Protein AF-A0A225UL16-F1 (afdb_monomer)

Secondary structure (DSSP, 8-state):
--------S------TTS-HHHHHHHHHHHHHHHHHTT--HHHHHHHHHHHS-HHHHHHHHHHHHHHHHHH----TTS-HHHHHHHHHHHHHHTT--TTT-HHHHHHHHHHHHHT-S-HHHHHHHHTS--SSHHHHHHHHHHHHHHHHH-S--SHHHHHHHS--

pLDDT: mean 84.06, std 17.06, range [34.62, 98.06]

Radius of gyration: 24.89 Å; Cα contacts (8 Å, |Δi|>4): 88; chains: 1; bounding box: 52×37×78 Å

Foldseek 3Di:
DPPPPPPPDDQDQQDPPDDPVVNVVSVVVLVVVCVVVVHDPVRSVVVVLVSDDPVVNLVVQLVVLLVCLQPDAADPPHALLNSLVVNVVSCVSNVQVLVPDQVSVVVSQLSSLVRYPDPVVSVVVVVDDDSDVVVVSVVSVVVVVCVVVDPDPDDPVVVVPPDD

Sequence (164 aa):
MLTLRTFTNTLDDFDEKQSLTARRRWWEKFVNMTIQAGWTGQMKIYEFKTEMSPAARNWMGQVSDYEKYYTMKQYKDETALAFLYRLNRAAERADVKFRKSERRREQHIKRFIKNLTDMSLRSTLQSQRFYKVSDLEYVLKQQEEVECDSGTRIELIWLKTTKV

Nearest PDB structures (foldseek):
  7lgc-assembly2_B  TM=7.372E-01  e=7.300E-02  Homo sapiens
  8uyo-assembly1_1  TM=5.023E-01  e=6.905E-02  Homo sapiens

Solvent-accessible surface area (backbone atoms only — not comparable to full-atom values): 9895 Å² total; per-residue (Å²): 135,84,82,77,78,79,85,78,85,87,84,70,81,66,59,87,85,50,55,73,69,57,50,49,53,50,49,54,51,52,52,51,50,39,60,77,70,65,55,50,74,66,53,51,54,51,51,55,46,69,51,38,49,74,68,55,41,52,51,56,51,35,54,52,30,38,51,51,45,76,71,56,62,51,54,98,87,52,52,73,57,59,39,50,54,54,49,52,52,29,28,56,62,35,69,51,57,34,91,81,32,70,72,47,29,50,52,49,51,52,50,53,48,72,30,49,80,56,65,65,59,31,54,59,55,68,77,50,86,67,93,46,72,65,60,51,51,51,54,43,51,56,50,53,53,47,62,73,75,38,102,69,92,71,67,74,69,60,65,68,74,75,70,129

Structure (mmCIF, N/CA/C/O backbone):
data_AF-A0A225UL16-F1
#
_entry.id   AF-A0A225UL16-F1
#
loop_
_atom_site.group_PDB
_atom_site.id
_atom_site.type_symbol
_atom_site.label_atom_id
_atom_site.label_alt_id
_atom_site.label_comp_id
_atom_site.label_asym_id
_atom_site.label_entity_id
_atom_site.label_seq_id
_atom_site.pdbx_PDB_ins_code
_atom_site.Cartn_x
_atom_site.Cartn_y
_atom_site.Cartn_z
_atom_site.occupancy
_atom_site.B_iso_or_equiv
_atom_site.auth_seq_id
_atom_site.auth_comp_id
_atom_site.auth_asym_id
_atom_site.auth_atom_id
_atom_site.pdbx_PDB_model_num
ATOM 1 N N . MET A 1 1 ? 11.714 23.918 -42.609 1.00 34.62 1 MET A N 1
ATOM 2 C CA . MET A 1 1 ? 11.785 22.482 -42.949 1.00 34.62 1 MET A CA 1
ATOM 3 C C . MET A 1 1 ? 12.381 21.765 -41.741 1.00 34.62 1 MET A C 1
ATOM 5 O O . MET A 1 1 ? 13.576 21.876 -41.514 1.00 34.62 1 MET A O 1
ATOM 9 N N . LEU A 1 2 ? 11.542 21.166 -40.889 1.00 36.91 2 LEU A N 1
ATOM 10 C CA . LEU A 1 2 ? 11.991 20.353 -39.752 1.00 36.91 2 LEU A CA 1
ATOM 11 C C . LEU A 1 2 ? 12.439 19.003 -40.311 1.00 36.91 2 LEU A C 1
ATOM 13 O O . LEU A 1 2 ? 11.616 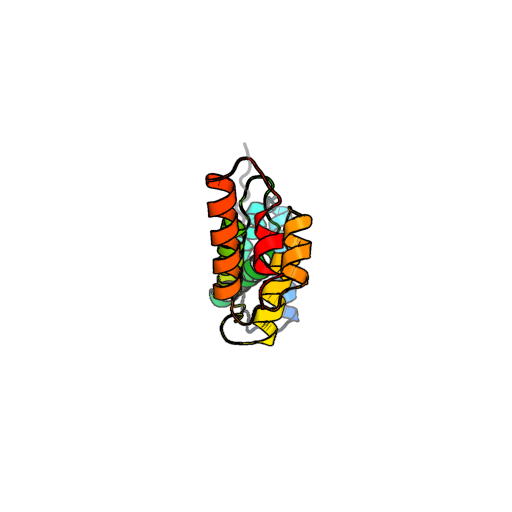18.230 -40.796 1.00 36.91 2 LEU A O 1
ATOM 17 N N . THR A 1 3 ? 13.742 18.742 -40.303 1.00 37.44 3 THR A N 1
ATOM 18 C CA . THR A 1 3 ? 14.299 17.432 -40.635 1.00 37.44 3 THR A CA 1
ATOM 19 C C . THR A 1 3 ? 13.879 16.443 -39.550 1.00 37.44 3 THR A C 1
ATOM 21 O O . THR A 1 3 ? 14.505 16.344 -38.497 1.00 37.44 3 THR A O 1
ATOM 24 N N . LEU A 1 4 ? 12.795 15.709 -39.805 1.00 36.47 4 LEU A N 1
ATOM 25 C CA . LEU A 1 4 ? 12.481 14.474 -39.095 1.00 36.47 4 LEU A CA 1
ATOM 26 C C . LEU A 1 4 ? 13.635 13.499 -39.358 1.00 36.47 4 LEU A C 1
ATOM 28 O O . LEU A 1 4 ? 13.687 12.856 -40.404 1.00 36.47 4 LEU A O 1
ATOM 32 N N . ARG A 1 5 ? 14.602 13.426 -38.435 1.00 47.31 5 ARG A N 1
ATOM 33 C CA . ARG A 1 5 ? 15.563 12.321 -38.411 1.00 47.31 5 ARG A CA 1
ATOM 34 C C . ARG A 1 5 ? 14.763 11.047 -38.172 1.00 47.31 5 ARG A C 1
ATOM 36 O O . ARG A 1 5 ? 14.291 10.799 -37.068 1.00 47.31 5 ARG A O 1
ATOM 43 N N . THR A 1 6 ? 14.600 10.260 -39.225 1.00 40.72 6 THR A N 1
ATOM 44 C CA . THR A 1 6 ? 14.138 8.878 -39.157 1.00 40.72 6 THR A CA 1
ATOM 45 C C . THR A 1 6 ? 15.156 8.079 -38.343 1.00 40.72 6 THR A C 1
ATOM 47 O O . THR A 1 6 ? 16.191 7.670 -38.865 1.00 40.72 6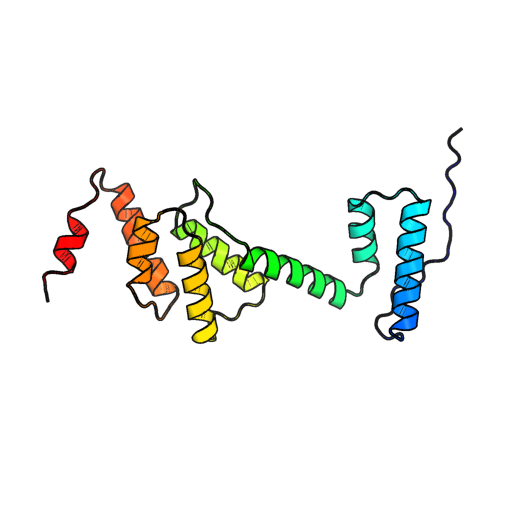 THR A O 1
ATOM 50 N N . PHE A 1 7 ? 14.900 7.889 -37.046 1.00 42.97 7 PHE A N 1
ATOM 51 C CA . PHE A 1 7 ? 15.640 6.944 -36.206 1.00 42.97 7 PHE A CA 1
ATOM 52 C C . PHE A 1 7 ? 15.151 5.528 -36.517 1.00 42.97 7 PHE A C 1
ATOM 54 O O . PHE A 1 7 ? 14.428 4.910 -35.743 1.00 42.97 7 PHE A O 1
ATOM 61 N N . THR A 1 8 ? 15.495 5.028 -37.697 1.00 47.59 8 THR A N 1
ATOM 62 C CA . THR A 1 8 ? 15.283 3.625 -38.041 1.00 47.59 8 THR A CA 1
ATOM 63 C C . THR A 1 8 ? 16.522 2.830 -37.635 1.00 47.59 8 THR A C 1
ATOM 65 O O . THR A 1 8 ? 17.568 2.966 -38.269 1.00 47.59 8 THR A O 1
ATOM 68 N N . ASN A 1 9 ? 16.336 1.978 -36.618 1.00 57.75 9 ASN A N 1
ATOM 69 C CA . ASN A 1 9 ? 17.117 0.786 -36.241 1.00 57.75 9 ASN A CA 1
ATOM 70 C C . ASN A 1 9 ? 18.251 0.974 -35.215 1.00 57.75 9 ASN A C 1
ATOM 72 O O . ASN A 1 9 ? 19.192 1.722 -35.466 1.00 57.75 9 ASN A O 1
ATOM 76 N N . THR A 1 10 ? 18.175 0.241 -34.083 1.00 62.72 10 THR A N 1
ATOM 77 C CA . THR A 1 10 ? 19.286 -0.516 -33.421 1.00 62.72 10 THR A CA 1
ATOM 78 C C . THR A 1 10 ? 19.042 -0.891 -31.950 1.00 62.72 10 THR A C 1
ATOM 80 O O . THR A 1 10 ? 19.944 -1.443 -31.309 1.00 62.72 10 THR A O 1
ATOM 83 N N . LEU A 1 11 ? 17.871 -0.605 -31.377 1.00 76.44 11 LEU A N 1
ATOM 84 C CA . LEU A 1 11 ? 17.525 -1.200 -30.092 1.00 76.44 11 LEU A CA 1
ATOM 85 C C . LEU A 1 11 ? 16.817 -2.527 -30.353 1.00 76.44 11 LEU A C 1
ATOM 87 O O . LEU A 1 11 ? 15.672 -2.537 -30.788 1.00 76.44 11 LEU A O 1
ATOM 91 N N . ASP A 1 12 ? 17.542 -3.623 -30.158 1.00 81.38 12 ASP A N 1
ATOM 92 C CA . ASP A 1 12 ? 16.954 -4.963 -30.135 1.00 81.38 12 ASP A CA 1
ATOM 93 C C . ASP A 1 12 ? 16.038 -5.100 -28.910 1.00 81.38 12 ASP A C 1
ATOM 95 O O . ASP A 1 12 ? 16.258 -4.403 -27.917 1.00 81.38 12 ASP A O 1
ATOM 99 N N . ASP A 1 13 ? 15.072 -6.018 -28.936 1.00 83.00 13 ASP A N 1
ATOM 100 C CA . ASP A 1 13 ? 14.221 -6.299 -27.774 1.00 83.00 13 ASP A CA 1
ATOM 101 C C . ASP A 1 13 ? 15.070 -6.620 -26.530 1.00 83.00 13 ASP A C 1
ATOM 103 O O . ASP A 1 13 ? 16.120 -7.277 -26.597 1.00 83.00 13 ASP A O 1
ATOM 107 N N . PHE A 1 14 ? 14.608 -6.186 -25.356 1.00 84.62 14 PHE A N 1
ATOM 108 C CA . PHE A 1 14 ? 15.278 -6.536 -24.109 1.00 84.62 14 PHE A CA 1
ATOM 109 C C . PHE A 1 14 ? 15.137 -8.035 -23.804 1.00 84.62 14 PHE A C 1
ATOM 111 O O . PHE A 1 14 ? 14.058 -8.522 -23.462 1.00 84.62 14 PHE A O 1
ATOM 118 N N . ASP A 1 15 ? 16.254 -8.762 -23.827 1.00 85.81 15 ASP A N 1
ATOM 119 C CA . ASP A 1 15 ? 16.302 -10.167 -23.419 1.00 85.81 15 ASP A CA 1
ATOM 120 C C . ASP A 1 15 ? 16.842 -10.324 -21.987 1.00 85.81 15 ASP A C 1
ATOM 122 O O . ASP A 1 15 ? 18.035 -10.171 -21.692 1.00 85.81 15 ASP A O 1
ATOM 126 N N . GLU A 1 16 ? 15.937 -10.680 -21.075 1.00 84.50 16 GLU A N 1
ATOM 127 C CA . GLU A 1 16 ? 16.222 -10.901 -19.656 1.00 84.50 16 GLU A CA 1
ATOM 128 C C . GLU A 1 16 ? 17.174 -12.081 -19.390 1.00 84.50 16 GLU A C 1
ATOM 130 O O . GLU A 1 16 ? 17.812 -12.120 -18.331 1.00 84.50 16 GLU A O 1
ATOM 135 N N . LYS A 1 17 ? 17.308 -13.015 -20.342 1.00 87.69 17 LYS A N 1
ATOM 136 C CA . LYS A 1 17 ? 18.153 -14.214 -20.225 1.00 87.69 17 LYS A CA 1
ATOM 137 C C . LYS A 1 17 ? 19.613 -13.948 -20.578 1.00 87.69 17 LYS A C 1
ATOM 139 O O . LYS A 1 17 ? 20.470 -14.788 -20.301 1.00 87.69 17 LYS A O 1
ATOM 144 N N . GLN A 1 18 ? 19.922 -12.786 -21.154 1.00 89.19 18 GLN A N 1
ATOM 145 C CA . GLN A 1 18 ? 21.298 -12.420 -21.464 1.00 89.19 18 GLN A CA 1
ATOM 146 C C . GLN A 1 18 ? 22.124 -12.118 -20.205 1.00 89.19 18 GLN A C 1
ATOM 148 O O . GLN A 1 18 ? 21.620 -11.802 -19.117 1.00 89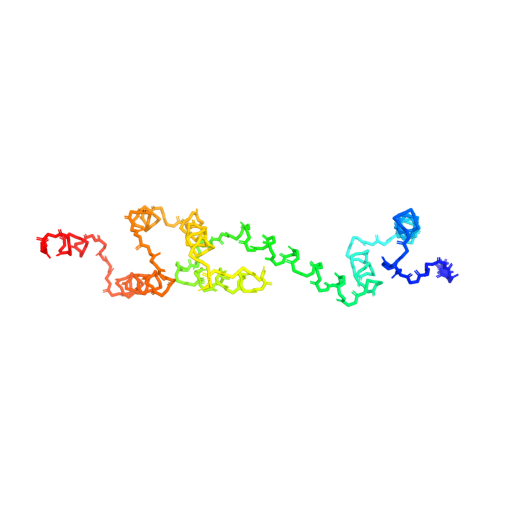.19 18 GLN A O 1
ATOM 153 N N . SER A 1 19 ? 23.449 -12.173 -20.369 1.00 94.94 19 SER A N 1
ATOM 154 C CA . SER A 1 19 ? 24.399 -11.830 -19.309 1.00 94.94 19 SER A CA 1
ATOM 155 C C . SER A 1 19 ? 24.167 -10.410 -18.773 1.00 94.94 19 SER A C 1
ATOM 157 O O . SER A 1 19 ? 23.684 -9.522 -19.481 1.00 94.94 19 SER A O 1
ATOM 159 N N . LEU A 1 20 ? 24.546 -10.165 -17.514 1.00 92.19 20 LEU A N 1
ATOM 160 C CA . LEU A 1 20 ? 24.436 -8.833 -16.900 1.00 92.19 20 LEU A CA 1
ATOM 161 C C . LEU A 1 20 ? 25.148 -7.750 -17.724 1.00 92.19 20 LEU A C 1
ATOM 163 O O . LEU A 1 20 ? 24.646 -6.635 -17.838 1.00 92.19 20 LEU A O 1
ATOM 167 N N . THR A 1 21 ? 26.290 -8.083 -18.329 1.00 95.44 21 THR A N 1
ATOM 168 C CA . THR A 1 21 ? 27.047 -7.174 -19.197 1.00 95.44 21 THR A CA 1
ATOM 169 C C . THR A 1 21 ? 26.261 -6.800 -20.450 1.00 95.44 21 THR A C 1
ATOM 171 O O . THR A 1 21 ? 26.227 -5.630 -20.822 1.00 95.44 21 THR A O 1
ATOM 174 N N . ALA A 1 22 ? 25.606 -7.769 -21.093 1.00 92.06 22 ALA A N 1
ATOM 175 C CA . ALA A 1 22 ? 24.802 -7.517 -22.283 1.00 92.06 22 ALA A CA 1
ATOM 176 C C . ALA A 1 22 ? 23.554 -6.681 -21.954 1.00 92.06 22 ALA A C 1
ATOM 178 O O . ALA A 1 22 ? 23.303 -5.673 -22.612 1.00 92.06 22 ALA A O 1
ATOM 179 N N . ARG A 1 23 ? 22.863 -7.000 -20.851 1.00 91.50 23 ARG A N 1
ATOM 180 C CA . ARG A 1 23 ? 21.732 -6.200 -20.348 1.00 91.50 23 ARG A CA 1
ATOM 181 C C . ARG A 1 23 ? 22.136 -4.770 -19.970 1.00 91.50 23 ARG A C 1
ATOM 183 O O . ARG A 1 23 ? 21.389 -3.833 -20.235 1.00 91.50 23 ARG A O 1
ATOM 190 N N . ARG A 1 24 ? 23.336 -4.570 -19.409 1.00 93.06 24 ARG A N 1
ATOM 191 C CA . ARG A 1 24 ? 23.884 -3.228 -19.136 1.00 93.06 24 ARG A CA 1
ATOM 192 C C . ARG A 1 24 ? 24.161 -2.452 -20.424 1.00 93.06 24 ARG A C 1
ATOM 194 O O . ARG A 1 24 ? 23.764 -1.298 -20.523 1.00 93.06 24 ARG A O 1
ATOM 201 N N . ARG A 1 25 ? 24.788 -3.087 -21.419 1.00 93.56 25 ARG A N 1
ATOM 202 C CA . ARG A 1 25 ? 25.035 -2.463 -22.731 1.00 93.56 25 ARG A CA 1
ATOM 203 C C . ARG A 1 25 ? 23.734 -2.073 -23.427 1.00 93.56 25 ARG A C 1
ATOM 205 O O . ARG A 1 25 ? 23.665 -1.009 -24.031 1.00 93.56 25 ARG A O 1
ATOM 212 N N . TRP A 1 26 ? 22.703 -2.910 -23.328 1.00 92.94 26 TRP A N 1
ATOM 213 C CA . TRP A 1 26 ? 21.369 -2.578 -23.826 1.00 92.94 26 TRP A CA 1
ATOM 214 C C . TRP A 1 26 ? 20.817 -1.315 -23.152 1.00 92.94 26 TRP A C 1
ATOM 216 O O . TRP A 1 26 ? 20.396 -0.388 -23.839 1.00 92.94 26 TRP A O 1
ATOM 226 N N . TRP A 1 27 ? 20.908 -1.225 -21.819 1.00 91.62 27 TRP A N 1
ATOM 227 C CA . TRP A 1 27 ? 20.475 -0.042 -21.068 1.00 91.62 27 TRP A CA 1
ATOM 228 C C . TRP A 1 27 ? 21.224 1.230 -21.485 1.00 91.62 27 TRP A C 1
ATOM 230 O O . TRP A 1 27 ? 20.612 2.277 -21.683 1.00 91.62 27 TRP A O 1
ATOM 240 N N . GLU A 1 28 ? 22.541 1.143 -21.673 1.00 93.12 28 GLU A N 1
ATOM 241 C CA . GLU A 1 28 ? 23.360 2.261 -22.157 1.00 93.12 28 GLU A CA 1
ATOM 242 C C . GLU A 1 28 ? 22.915 2.729 -23.552 1.00 93.12 28 GLU A C 1
ATOM 244 O O . GLU A 1 28 ? 22.761 3.934 -23.774 1.00 93.12 28 GLU A O 1
ATOM 249 N N . LYS A 1 29 ? 22.634 1.793 -24.473 1.00 92.19 29 LYS A N 1
ATOM 250 C CA . LYS A 1 29 ? 22.087 2.110 -25.803 1.00 92.19 29 LYS A CA 1
ATOM 251 C C . LYS A 1 29 ? 20.718 2.782 -25.708 1.00 92.19 29 LYS A C 1
ATOM 253 O O . LYS A 1 29 ? 20.525 3.823 -26.336 1.00 92.19 29 LYS A O 1
ATOM 258 N N . PHE A 1 30 ? 19.806 2.230 -24.904 1.00 90.88 30 PHE A N 1
ATOM 259 C CA . PHE A 1 30 ? 18.475 2.796 -24.674 1.00 90.88 30 PHE A CA 1
ATOM 260 C C . PHE A 1 30 ? 18.578 4.242 -24.175 1.00 90.88 30 PHE A C 1
ATOM 262 O O . PHE A 1 30 ? 18.030 5.156 -24.789 1.00 90.88 30 PHE A O 1
ATOM 269 N N . VAL A 1 31 ? 19.352 4.485 -23.111 1.00 90.50 31 VAL A N 1
ATOM 270 C CA . VAL A 1 31 ? 19.521 5.828 -22.536 1.00 90.50 31 VAL A CA 1
ATOM 271 C C . VAL A 1 31 ? 20.118 6.798 -23.555 1.00 90.50 31 VAL A C 1
ATOM 273 O O . VAL A 1 31 ? 19.580 7.896 -23.716 1.00 90.50 31 VAL A O 1
ATOM 276 N N . ASN A 1 32 ? 21.172 6.401 -24.273 1.00 92.06 32 ASN A N 1
ATOM 277 C CA . ASN A 1 32 ? 21.805 7.237 -25.291 1.00 92.06 32 ASN A CA 1
ATOM 278 C C . ASN A 1 32 ? 20.826 7.610 -26.417 1.00 92.06 32 ASN A C 1
ATOM 280 O O . ASN A 1 32 ? 20.721 8.783 -26.776 1.00 92.06 32 ASN A O 1
ATOM 284 N N . MET A 1 33 ? 20.041 6.647 -26.906 1.00 88.38 33 MET A N 1
ATOM 285 C CA . MET A 1 33 ? 18.985 6.890 -27.892 1.00 88.38 33 MET A CA 1
ATOM 286 C C . MET A 1 33 ? 17.966 7.915 -27.378 1.00 88.38 33 MET A C 1
ATOM 288 O O . MET A 1 33 ? 17.632 8.863 -28.087 1.00 88.38 33 MET A O 1
ATOM 292 N N . THR A 1 34 ? 17.531 7.794 -26.119 1.00 88.25 34 THR A N 1
ATOM 293 C CA . THR A 1 34 ? 16.550 8.728 -25.541 1.00 88.25 34 THR A CA 1
ATOM 294 C C . THR A 1 34 ? 17.089 10.156 -25.403 1.00 88.25 34 THR A C 1
ATOM 296 O O . THR A 1 34 ? 16.320 11.113 -25.472 1.00 88.25 34 THR A O 1
ATOM 299 N N . ILE A 1 35 ? 18.400 10.314 -25.182 1.00 88.69 35 ILE A N 1
ATOM 300 C CA . ILE A 1 35 ? 19.064 11.622 -25.117 1.00 88.69 35 ILE A CA 1
ATOM 301 C C . ILE A 1 35 ? 19.134 12.226 -26.520 1.00 88.69 35 ILE A C 1
ATOM 303 O O . ILE A 1 35 ? 18.744 13.375 -26.708 1.00 88.69 35 ILE A O 1
ATOM 307 N N . GLN A 1 36 ? 19.571 11.444 -27.509 1.00 86.56 36 GLN A N 1
ATOM 308 C CA . GLN A 1 36 ? 19.703 11.896 -28.897 1.00 86.56 36 GLN A CA 1
ATOM 309 C C . GLN A 1 36 ? 18.363 12.275 -29.532 1.00 86.56 36 GLN A C 1
ATOM 311 O O . GLN A 1 36 ? 18.292 13.241 -30.289 1.00 86.56 36 GLN A O 1
ATOM 316 N N . ALA A 1 37 ? 17.305 11.531 -29.219 1.00 84.81 37 ALA A N 1
ATOM 317 C CA . ALA A 1 37 ? 15.961 11.786 -29.719 1.00 84.81 37 ALA A CA 1
ATOM 318 C C . ALA A 1 37 ? 15.186 12.831 -28.889 1.00 84.81 37 ALA A C 1
ATOM 320 O O . ALA A 1 37 ? 14.033 13.120 -29.199 1.00 84.81 37 ALA A O 1
ATOM 321 N N . GLY A 1 38 ? 15.792 13.397 -27.836 1.00 91.12 38 GLY A N 1
ATOM 322 C CA . GLY A 1 38 ? 15.172 14.442 -27.017 1.00 91.12 38 GLY A CA 1
ATOM 323 C C . GLY A 1 38 ? 13.927 13.981 -26.251 1.00 91.12 38 GLY A C 1
ATOM 324 O O . GLY A 1 38 ? 13.007 14.767 -26.040 1.00 91.12 38 GLY A O 1
ATOM 325 N N . TRP A 1 39 ? 13.862 12.708 -25.852 1.00 90.56 39 TRP A N 1
ATOM 326 C CA . TRP A 1 39 ? 12.675 12.153 -25.200 1.00 90.56 39 TRP A CA 1
ATOM 327 C C . TRP A 1 39 ? 12.441 12.757 -23.815 1.00 90.56 39 TRP A C 1
ATOM 329 O O . TRP A 1 39 ? 13.362 12.897 -23.003 1.00 90.56 39 TRP A O 1
ATOM 339 N N . THR A 1 40 ? 11.173 13.029 -23.503 1.00 92.56 40 THR A N 1
ATOM 340 C CA . THR A 1 40 ? 10.756 13.447 -22.159 1.00 92.56 40 THR A CA 1
ATOM 341 C C . THR A 1 40 ? 10.869 12.286 -21.171 1.00 92.56 40 THR A C 1
ATOM 343 O O . THR A 1 40 ? 10.816 11.118 -21.554 1.00 92.56 40 THR A O 1
ATOM 346 N N . GLY A 1 41 ? 10.966 12.580 -19.870 1.00 87.88 41 GLY A N 1
ATOM 347 C CA . GLY A 1 41 ? 10.987 11.531 -18.842 1.00 87.88 41 GLY A CA 1
ATOM 348 C C . GLY A 1 41 ? 9.776 10.589 -18.915 1.00 87.88 41 GLY A C 1
ATOM 349 O O . GLY A 1 41 ? 9.922 9.387 -18.717 1.00 87.88 41 GLY A O 1
ATOM 350 N N . GLN A 1 42 ? 8.600 11.112 -19.277 1.00 84.62 42 GLN A N 1
ATOM 351 C CA . GLN A 1 42 ? 7.386 10.310 -19.457 1.00 84.62 42 GLN A CA 1
ATOM 352 C C . GLN A 1 42 ? 7.501 9.342 -20.640 1.00 84.62 42 GLN A C 1
ATOM 354 O O . GLN A 1 42 ? 7.175 8.167 -20.484 1.00 84.62 42 GLN A O 1
ATOM 359 N N . MET A 1 43 ? 8.020 9.804 -21.782 1.00 87.94 43 MET A N 1
ATOM 360 C CA . MET A 1 43 ? 8.274 8.955 -22.952 1.00 87.94 43 MET A CA 1
ATOM 361 C C . MET A 1 43 ? 9.288 7.856 -22.628 1.00 87.94 43 MET A C 1
ATOM 363 O O . MET A 1 43 ? 9.027 6.691 -22.895 1.00 87.94 43 MET A O 1
ATOM 367 N N . LYS A 1 44 ? 10.391 8.194 -21.943 1.00 89.31 44 LYS A N 1
ATOM 368 C CA . LYS A 1 44 ? 11.392 7.205 -21.503 1.00 89.31 44 LYS A CA 1
ATOM 369 C C . LYS A 1 44 ? 10.777 6.105 -20.642 1.00 89.31 44 LYS A C 1
ATOM 371 O O . LYS A 1 44 ? 11.094 4.939 -20.833 1.00 89.31 44 LYS A O 1
ATOM 376 N N . ILE A 1 45 ? 9.906 6.464 -19.696 1.00 85.88 45 ILE A N 1
ATOM 377 C CA . ILE A 1 45 ? 9.238 5.496 -18.814 1.00 85.88 45 ILE A CA 1
ATOM 378 C C . ILE A 1 45 ? 8.244 4.630 -19.592 1.00 85.88 45 ILE A C 1
ATOM 380 O O . ILE A 1 45 ? 8.152 3.435 -19.321 1.00 85.88 45 ILE A O 1
ATOM 384 N N . TYR A 1 46 ? 7.473 5.226 -20.504 1.00 86.62 46 TYR A N 1
ATOM 385 C CA . TYR A 1 46 ? 6.508 4.496 -21.322 1.00 86.62 46 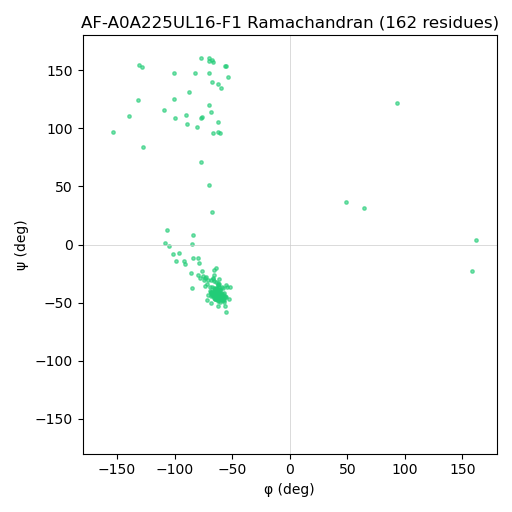TYR A CA 1
ATOM 386 C C . TYR A 1 46 ? 7.215 3.466 -22.207 1.00 86.62 46 TYR A C 1
ATOM 388 O O . TYR A 1 46 ? 6.912 2.281 -22.096 1.00 86.62 46 TYR A O 1
ATOM 396 N N . GLU A 1 47 ? 8.213 3.903 -22.974 1.00 87.94 47 GLU A N 1
ATOM 397 C CA . GLU A 1 47 ? 8.950 3.036 -23.896 1.00 87.94 47 GLU A CA 1
ATOM 398 C C . GLU A 1 47 ? 9.775 1.986 -23.150 1.00 87.94 47 GLU A C 1
ATOM 400 O O . GLU A 1 47 ? 9.748 0.807 -23.472 1.00 87.94 47 GLU A O 1
ATOM 405 N N . PHE A 1 48 ? 10.434 2.355 -22.048 1.00 87.38 48 PHE A N 1
ATOM 406 C CA . PHE A 1 48 ? 11.125 1.352 -21.239 1.00 87.38 48 PHE A CA 1
ATOM 407 C C . PHE A 1 48 ? 10.167 0.261 -20.751 1.00 87.38 48 PHE A C 1
ATOM 409 O O . PHE A 1 48 ? 10.539 -0.903 -20.695 1.00 87.38 48 PHE A O 1
ATOM 416 N N . LYS A 1 49 ? 8.921 0.600 -20.398 1.00 84.31 49 LYS A N 1
ATOM 417 C CA . LYS A 1 49 ? 7.939 -0.407 -19.981 1.00 84.31 49 LYS A CA 1
ATOM 418 C C . LYS A 1 49 ? 7.501 -1.297 -21.141 1.00 84.31 49 LYS A C 1
ATOM 420 O O . LYS A 1 49 ? 7.312 -2.488 -20.902 1.00 84.31 49 LYS A O 1
ATOM 425 N N . THR A 1 50 ? 7.300 -0.764 -22.345 1.00 84.75 50 THR A N 1
ATOM 426 C CA . THR A 1 50 ? 6.856 -1.553 -23.509 1.00 84.75 50 THR A CA 1
ATOM 427 C C . THR A 1 50 ? 7.913 -2.569 -23.939 1.00 84.75 50 THR A C 1
ATOM 429 O O . THR A 1 50 ? 7.548 -3.715 -24.193 1.00 84.75 50 THR A O 1
ATOM 432 N N . GLU A 1 51 ? 9.194 -2.204 -23.861 1.00 85.81 51 GLU A N 1
ATOM 433 C CA . GLU A 1 51 ? 10.347 -3.078 -24.142 1.00 85.81 51 GLU A CA 1
ATOM 434 C C . GLU A 1 51 ? 10.509 -4.250 -23.156 1.00 85.81 51 GLU A C 1
ATOM 436 O O . GLU A 1 51 ? 11.159 -5.253 -23.440 1.00 85.81 51 GLU A O 1
ATOM 441 N N . MET A 1 52 ? 9.943 -4.143 -21.953 1.00 84.69 52 MET A N 1
ATOM 442 C CA . MET A 1 52 ? 10.141 -5.137 -20.895 1.00 84.69 52 MET A CA 1
ATOM 443 C C . MET A 1 52 ? 9.209 -6.334 -21.066 1.00 84.69 52 MET A C 1
ATOM 445 O O . MET A 1 52 ? 8.054 -6.180 -21.457 1.00 84.69 52 MET A O 1
ATOM 449 N N . SER A 1 53 ? 9.655 -7.530 -20.670 1.00 85.06 53 SER A N 1
ATOM 450 C CA . SER A 1 53 ? 8.801 -8.724 -20.663 1.00 85.06 53 SER A CA 1
ATOM 451 C C . SER A 1 53 ? 7.514 -8.492 -19.844 1.00 85.06 53 SER A C 1
ATOM 453 O O . SER A 1 53 ? 7.507 -7.689 -18.900 1.00 85.06 53 SER A O 1
ATOM 455 N N . PRO A 1 54 ? 6.398 -9.195 -20.131 1.00 85.12 54 PRO A N 1
ATOM 456 C CA . PRO A 1 54 ? 5.190 -9.096 -19.310 1.00 85.12 54 PRO A CA 1
ATOM 457 C C . PRO A 1 54 ? 5.460 -9.331 -17.816 1.00 85.12 54 PRO A C 1
ATOM 459 O O . PRO A 1 54 ? 4.881 -8.653 -16.967 1.00 85.12 54 PRO A O 1
ATOM 462 N N . ALA A 1 55 ? 6.377 -10.247 -17.490 1.00 81.56 55 ALA A N 1
ATOM 463 C CA . ALA A 1 55 ? 6.802 -10.514 -16.120 1.00 81.56 55 ALA A CA 1
ATOM 464 C C . ALA A 1 55 ? 7.519 -9.304 -15.498 1.00 81.56 55 ALA A C 1
ATOM 466 O O . ALA A 1 55 ? 7.157 -8.883 -14.399 1.00 81.56 55 ALA A O 1
ATOM 467 N N . ALA A 1 56 ? 8.468 -8.697 -16.215 1.00 82.44 56 ALA A N 1
ATOM 468 C CA . ALA A 1 56 ? 9.171 -7.501 -15.763 1.00 82.44 56 ALA A CA 1
ATOM 469 C C . ALA A 1 56 ? 8.226 -6.296 -15.600 1.00 82.44 56 ALA A C 1
ATOM 471 O O . ALA A 1 56 ? 8.298 -5.599 -14.587 1.00 82.44 56 ALA A O 1
ATOM 472 N N . ARG A 1 57 ? 7.277 -6.084 -16.527 1.00 86.31 57 ARG A N 1
ATOM 473 C CA . ARG A 1 57 ? 6.213 -5.066 -16.397 1.00 86.31 57 ARG A CA 1
ATOM 474 C C . ARG A 1 57 ? 5.370 -5.264 -15.144 1.00 86.31 57 ARG A C 1
ATOM 476 O O . ARG A 1 57 ? 5.154 -4.309 -14.397 1.00 86.31 57 ARG A O 1
ATOM 483 N N . ASN A 1 58 ? 4.925 -6.494 -14.898 1.00 84.88 58 ASN A N 1
ATOM 484 C CA . ASN A 1 58 ? 4.153 -6.829 -13.704 1.00 84.88 58 ASN A CA 1
ATOM 485 C C . ASN A 1 58 ? 4.966 -6.597 -12.426 1.00 84.88 58 ASN A C 1
ATOM 487 O O . ASN A 1 58 ? 4.463 -5.985 -11.486 1.00 84.88 58 ASN A O 1
ATOM 491 N N . TRP A 1 59 ? 6.234 -7.013 -12.405 1.00 82.06 59 TRP A N 1
ATOM 492 C CA . TRP A 1 59 ? 7.135 -6.769 -11.280 1.00 82.06 59 TRP A CA 1
ATOM 493 C C . TRP A 1 59 ? 7.340 -5.269 -11.015 1.00 82.06 59 TRP A C 1
ATOM 495 O O . TRP A 1 59 ? 7.204 -4.824 -9.877 1.00 82.06 59 TRP A O 1
ATOM 505 N N . MET A 1 60 ? 7.570 -4.455 -12.050 1.00 83.56 60 MET A N 1
ATOM 506 C CA . MET A 1 60 ? 7.673 -2.996 -11.909 1.00 83.56 60 MET A CA 1
ATOM 507 C C . MET A 1 60 ? 6.388 -2.370 -11.348 1.00 83.56 60 MET A C 1
ATOM 509 O O . MET A 1 60 ? 6.449 -1.458 -10.520 1.00 83.56 60 MET A O 1
ATOM 513 N N . GLY A 1 61 ? 5.219 -2.865 -11.768 1.00 85.12 61 GLY A N 1
ATOM 514 C CA . GLY A 1 61 ? 3.932 -2.470 -11.193 1.00 85.12 61 GLY A CA 1
ATOM 515 C C . GLY A 1 61 ? 3.853 -2.774 -9.694 1.00 85.12 61 GLY A C 1
ATOM 516 O O . GLY A 1 61 ? 3.506 -1.894 -8.906 1.00 85.12 61 GLY A O 1
ATOM 517 N N . GLN A 1 62 ? 4.270 -3.978 -9.290 1.00 84.50 62 GLN A N 1
ATOM 518 C CA . GLN A 1 62 ? 4.307 -4.385 -7.882 1.00 84.50 62 GLN A CA 1
ATOM 519 C C . GLN A 1 62 ? 5.246 -3.516 -7.040 1.00 84.50 62 GLN A C 1
ATOM 521 O O . GLN A 1 62 ? 4.902 -3.188 -5.908 1.00 84.50 62 GLN A O 1
ATOM 526 N N . VAL A 1 63 ? 6.400 -3.098 -7.575 1.00 84.94 63 VAL A N 1
ATOM 527 C CA . VAL A 1 63 ? 7.314 -2.176 -6.872 1.00 84.94 63 VAL A CA 1
ATOM 528 C C . VAL A 1 63 ? 6.617 -0.847 -6.572 1.00 84.94 63 VAL A C 1
ATOM 530 O O . VAL A 1 63 ? 6.675 -0.368 -5.440 1.00 84.94 63 VAL A O 1
ATOM 533 N N . SER A 1 64 ? 5.897 -0.287 -7.550 1.00 88.25 64 SER A N 1
ATOM 534 C CA . SER A 1 64 ? 5.120 0.942 -7.348 1.00 88.25 64 SER A CA 1
ATOM 535 C C . SER A 1 64 ? 4.022 0.761 -6.299 1.00 88.25 64 SER A C 1
ATOM 537 O O . SER A 1 64 ? 3.798 1.642 -5.470 1.00 88.25 64 SER A O 1
ATOM 539 N N . ASP A 1 65 ? 3.336 -0.379 -6.300 1.00 92.06 65 ASP A N 1
ATOM 540 C CA . ASP A 1 65 ? 2.275 -0.643 -5.330 1.00 92.06 65 ASP A CA 1
ATOM 541 C C . ASP A 1 65 ? 2.822 -0.899 -3.919 1.00 92.06 65 ASP A C 1
ATOM 543 O O . ASP A 1 65 ? 2.232 -0.434 -2.939 1.00 92.06 65 ASP A O 1
ATOM 547 N N . TYR A 1 66 ? 3.992 -1.531 -3.804 1.00 91.75 66 TYR A N 1
ATOM 548 C CA . TYR A 1 66 ? 4.729 -1.640 -2.549 1.00 91.75 66 TYR A CA 1
ATOM 549 C C . TYR A 1 66 ? 5.103 -0.252 -2.020 1.00 91.75 66 TYR A C 1
ATOM 551 O O . TYR A 1 66 ? 4.792 0.076 -0.877 1.00 91.75 66 TYR A O 1
ATOM 559 N N . GLU A 1 67 ? 5.685 0.615 -2.848 1.00 92.69 67 GLU A N 1
ATOM 560 C CA . GLU A 1 67 ? 6.020 1.984 -2.445 1.00 92.69 67 GLU A CA 1
ATOM 561 C C . GLU A 1 67 ? 4.785 2.756 -1.960 1.00 92.69 67 GLU A C 1
ATOM 563 O O . GLU A 1 67 ? 4.800 3.318 -0.858 1.00 92.69 67 GLU A O 1
ATOM 568 N N . LYS A 1 68 ? 3.681 2.713 -2.719 1.00 94.44 68 LYS A N 1
ATOM 569 C CA . LYS A 1 68 ? 2.408 3.340 -2.327 1.00 94.44 68 LYS A CA 1
ATOM 570 C C . LYS A 1 68 ? 1.919 2.828 -0.981 1.00 94.44 68 LYS A C 1
ATOM 572 O O . LYS A 1 68 ? 1.509 3.628 -0.149 1.00 94.44 68 LYS A O 1
ATOM 577 N N . TYR A 1 69 ? 1.963 1.519 -0.743 1.00 97.12 69 TYR A N 1
ATOM 578 C CA . TYR A 1 69 ? 1.522 0.937 0.523 1.00 97.12 69 TYR A CA 1
ATOM 579 C C . TYR A 1 69 ? 2.396 1.384 1.710 1.00 97.12 69 TYR A C 1
ATOM 581 O O . TYR A 1 69 ? 1.871 1.739 2.768 1.00 97.12 69 TYR A O 1
ATOM 589 N N . TYR A 1 70 ? 3.724 1.404 1.563 1.00 95.12 70 TYR A N 1
ATOM 590 C CA . TYR A 1 70 ? 4.619 1.735 2.678 1.00 95.12 70 TYR A CA 1
ATOM 591 C C . TYR A 1 70 ? 4.650 3.230 3.016 1.00 95.12 70 TYR A C 1
ATOM 593 O O . TYR A 1 70 ? 4.896 3.565 4.180 1.00 95.12 70 TYR A O 1
ATOM 601 N N . THR A 1 71 ? 4.378 4.099 2.041 1.00 95.44 71 THR A N 1
ATOM 602 C CA . THR A 1 71 ? 4.404 5.567 2.182 1.00 95.44 71 THR A CA 1
ATOM 603 C C . THR A 1 71 ? 3.034 6.193 2.457 1.00 95.44 71 THR A C 1
ATOM 605 O O . THR A 1 71 ? 2.962 7.387 2.753 1.00 95.44 71 THR A O 1
ATOM 608 N N . MET A 1 72 ? 1.954 5.406 2.395 1.00 96.62 72 MET A N 1
ATOM 609 C CA . MET A 1 72 ? 0.583 5.897 2.526 1.00 96.62 72 MET A CA 1
ATOM 610 C C . MET A 1 72 ? 0.314 6.595 3.867 1.00 96.62 72 MET A C 1
ATOM 612 O O . MET A 1 72 ? 0.646 6.068 4.932 1.00 96.62 72 MET A O 1
ATOM 616 N N . LYS A 1 73 ? -0.359 7.751 3.803 1.00 97.00 73 LYS A N 1
ATOM 617 C CA . LYS A 1 73 ? -0.858 8.519 4.954 1.00 97.00 73 LYS A CA 1
ATOM 618 C C . LYS A 1 73 ? -2.338 8.849 4.789 1.00 97.00 73 LYS A C 1
ATOM 620 O O . LYS A 1 73 ? -2.794 8.939 3.645 1.00 97.00 73 LYS A O 1
ATOM 625 N N . GLN A 1 74 ? -3.056 9.022 5.898 1.00 97.88 74 GLN A N 1
ATOM 626 C CA . GLN A 1 74 ? -4.439 9.504 5.896 1.00 97.88 74 GLN A CA 1
ATOM 627 C C . GLN A 1 74 ? -4.501 10.928 5.315 1.00 97.88 74 GLN A C 1
ATOM 629 O O . GLN A 1 74 ? -3.625 11.751 5.603 1.00 97.88 74 GLN A O 1
ATOM 634 N N . TYR A 1 75 ? -5.499 11.211 4.473 1.00 95.38 75 TYR A N 1
ATOM 635 C CA . TYR A 1 75 ? -5.753 12.577 3.994 1.00 95.38 75 TYR A CA 1
ATOM 636 C C . TYR A 1 75 ? -6.444 13.421 5.077 1.00 95.38 75 TYR A C 1
ATOM 638 O O . TYR A 1 75 ? -6.995 12.883 6.030 1.00 95.38 75 TYR A O 1
ATOM 646 N N . LYS A 1 76 ? -6.397 14.755 4.977 1.00 90.75 76 LYS A N 1
ATOM 647 C CA . LYS A 1 76 ? -6.9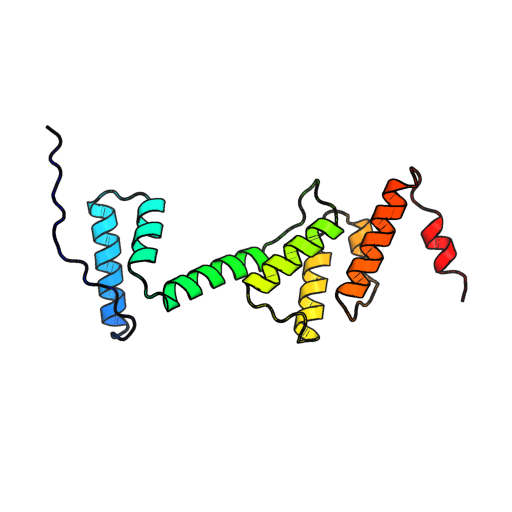26 15.641 6.037 1.00 90.75 76 LYS A CA 1
ATOM 648 C C . LYS A 1 76 ? -8.439 15.502 6.244 1.00 90.75 76 LYS A C 1
ATOM 650 O O . LYS A 1 76 ? -8.910 15.683 7.357 1.00 90.75 76 LYS A O 1
ATOM 655 N N . ASP A 1 77 ? -9.153 15.214 5.170 1.00 90.50 77 ASP A N 1
ATOM 656 C CA . ASP A 1 77 ? -10.607 15.128 5.035 1.00 90.50 77 ASP A CA 1
ATOM 657 C C . ASP A 1 77 ? -11.118 13.680 4.941 1.00 90.50 77 ASP A C 1
ATOM 659 O O . ASP A 1 77 ? -12.317 13.437 4.854 1.00 90.50 77 ASP A O 1
ATOM 663 N N . GLU A 1 78 ? -10.213 12.703 4.963 1.00 94.62 78 GLU A N 1
ATOM 664 C CA . GLU A 1 78 ? -10.559 11.287 4.915 1.00 94.62 78 GLU A CA 1
ATOM 665 C C . GLU A 1 78 ? -10.803 10.764 6.330 1.00 94.62 78 GLU A C 1
ATOM 667 O O . GLU A 1 78 ? -9.973 10.950 7.222 1.00 94.62 78 GLU A O 1
ATOM 672 N N . THR A 1 79 ? -11.909 10.053 6.535 1.00 95.19 79 THR A N 1
ATOM 673 C CA . THR A 1 79 ? -12.182 9.406 7.819 1.00 95.19 79 THR A CA 1
ATOM 674 C C . THR A 1 79 ? -11.199 8.263 8.095 1.00 95.19 79 THR A C 1
ATOM 676 O O . THR A 1 79 ? -10.577 7.701 7.186 1.00 95.19 79 THR A O 1
ATOM 679 N N . ALA A 1 80 ? -11.041 7.880 9.363 1.00 96.38 80 ALA A N 1
ATOM 680 C CA . ALA A 1 80 ? -10.137 6.789 9.721 1.00 96.38 80 ALA A CA 1
ATOM 681 C C . ALA A 1 80 ? -10.576 5.449 9.095 1.00 96.38 80 ALA A C 1
ATOM 683 O O . ALA A 1 80 ? -9.723 4.655 8.686 1.00 96.38 80 ALA A O 1
ATOM 684 N N . LEU A 1 81 ? -11.887 5.208 8.960 1.00 96.62 81 LEU A N 1
ATOM 685 C CA . LEU A 1 81 ? -12.416 4.006 8.313 1.00 96.62 81 LEU A CA 1
ATOM 686 C C . LEU A 1 81 ? -12.133 4.000 6.805 1.00 96.62 81 LEU A C 1
ATOM 688 O O . LEU A 1 81 ? -11.660 2.993 6.269 1.00 96.62 81 LEU A O 1
ATOM 692 N N . ALA A 1 82 ? -12.348 5.130 6.123 1.00 96.94 82 ALA A N 1
ATOM 693 C CA . ALA A 1 82 ? -12.026 5.271 4.705 1.00 96.94 82 ALA A CA 1
ATOM 694 C C . ALA A 1 82 ? -10.528 5.033 4.445 1.00 96.94 82 ALA A C 1
ATOM 696 O O . ALA A 1 82 ? -10.157 4.268 3.544 1.00 96.94 82 ALA A O 1
ATOM 697 N N . PHE A 1 83 ? -9.667 5.586 5.306 1.00 98.06 83 PHE A N 1
ATOM 698 C CA . PHE A 1 83 ? -8.230 5.344 5.245 1.00 98.06 83 PHE A CA 1
ATOM 699 C C . PHE A 1 83 ? -7.873 3.864 5.442 1.00 98.06 83 PHE A C 1
ATOM 701 O O . PHE A 1 83 ? -7.038 3.335 4.701 1.00 98.06 83 PHE A O 1
ATOM 708 N N . LEU A 1 84 ? -8.518 3.166 6.386 1.00 97.81 84 LEU A N 1
ATOM 709 C CA . LEU A 1 84 ? -8.294 1.734 6.612 1.00 97.81 84 LEU A CA 1
ATOM 710 C C . LEU A 1 84 ? -8.600 0.922 5.347 1.00 97.81 84 LEU A C 1
ATOM 712 O O . LEU A 1 84 ? -7.794 0.080 4.943 1.00 97.81 84 LEU A O 1
ATOM 716 N N . TYR A 1 85 ? -9.724 1.193 4.678 1.00 97.56 85 TYR A N 1
ATOM 717 C CA . TYR A 1 85 ? -10.075 0.509 3.431 1.00 97.56 85 TYR A CA 1
ATOM 718 C C . TYR A 1 85 ? -9.084 0.800 2.303 1.00 97.56 85 TYR A C 1
ATOM 720 O O . TYR A 1 85 ? -8.665 -0.121 1.591 1.00 97.56 85 TYR A O 1
ATOM 728 N N . ARG A 1 86 ? -8.649 2.056 2.161 1.00 97.88 86 ARG A N 1
ATOM 729 C CA . ARG A 1 86 ? -7.642 2.437 1.164 1.00 97.88 86 ARG A CA 1
ATOM 730 C C . ARG A 1 86 ? -6.304 1.739 1.416 1.00 97.88 86 ARG A C 1
ATOM 732 O O . ARG A 1 86 ? -5.694 1.231 0.471 1.00 97.88 86 ARG A O 1
ATOM 739 N N . LEU A 1 87 ? -5.880 1.649 2.677 1.00 98.00 87 LEU A N 1
ATOM 740 C CA . LEU A 1 87 ? -4.650 0.968 3.073 1.00 98.00 87 LEU A CA 1
ATOM 741 C C . LEU A 1 87 ? -4.734 -0.554 2.870 1.00 98.00 87 LEU A C 1
ATOM 743 O O . LEU A 1 87 ? -3.780 -1.145 2.360 1.00 98.00 87 LEU A O 1
ATOM 747 N N . ASN A 1 88 ? -5.868 -1.183 3.198 1.00 97.44 88 ASN A N 1
ATOM 748 C CA . ASN A 1 88 ? -6.119 -2.607 2.946 1.00 97.44 88 ASN A CA 1
ATOM 749 C C . ASN A 1 88 ? -5.986 -2.935 1.453 1.00 97.44 88 ASN A C 1
ATOM 751 O O . ASN A 1 88 ? -5.284 -3.874 1.075 1.00 97.44 88 ASN A O 1
ATOM 755 N N . ARG A 1 89 ? -6.597 -2.115 0.591 1.00 96.75 89 ARG A N 1
ATOM 756 C CA . ARG A 1 89 ? -6.527 -2.283 -0.866 1.00 96.75 89 ARG A CA 1
ATOM 757 C C . ARG A 1 89 ? -5.108 -2.094 -1.407 1.00 96.75 89 ARG A C 1
ATOM 759 O O . ARG A 1 89 ? -4.691 -2.806 -2.319 1.00 96.75 89 ARG A O 1
ATOM 766 N N . ALA A 1 90 ? -4.347 -1.148 -0.858 1.00 97.12 90 ALA A N 1
ATOM 767 C CA . ALA A 1 90 ? -2.942 -0.969 -1.224 1.00 97.12 90 ALA A CA 1
ATOM 768 C C . ALA A 1 90 ? -2.083 -2.170 -0.808 1.00 97.12 90 ALA A C 1
ATOM 770 O O . ALA A 1 90 ? -1.239 -2.619 -1.578 1.00 97.12 90 ALA A O 1
ATOM 771 N N . ALA A 1 91 ? -2.336 -2.731 0.376 1.00 96.81 91 ALA A N 1
ATOM 772 C CA . ALA A 1 91 ? -1.659 -3.932 0.847 1.00 96.81 91 ALA A CA 1
ATOM 773 C C . ALA A 1 91 ? -1.945 -5.148 -0.048 1.00 96.81 91 ALA A C 1
ATOM 775 O O . ALA A 1 91 ? -1.030 -5.914 -0.335 1.00 96.81 91 ALA A O 1
ATOM 776 N N . GLU A 1 92 ? -3.181 -5.310 -0.526 1.00 95.00 92 GLU A N 1
ATOM 777 C CA . GLU A 1 92 ? -3.544 -6.366 -1.482 1.00 95.00 92 GLU A CA 1
ATOM 778 C C . GLU A 1 92 ? -2.796 -6.228 -2.811 1.00 95.00 92 GLU A C 1
ATOM 780 O O . GLU A 1 92 ? -2.221 -7.202 -3.291 1.00 95.00 92 GLU A O 1
ATOM 785 N N . ARG A 1 93 ? -2.741 -5.013 -3.373 1.00 93.44 93 ARG A N 1
ATOM 786 C CA . ARG A 1 93 ? -1.989 -4.732 -4.610 1.00 93.44 93 ARG A CA 1
ATOM 787 C C . ARG A 1 93 ? -0.488 -4.981 -4.462 1.00 93.44 93 ARG A C 1
ATOM 789 O O . ARG A 1 93 ? 0.154 -5.438 -5.398 1.00 93.44 93 ARG A O 1
ATOM 796 N N . ALA A 1 94 ? 0.050 -4.734 -3.271 1.00 94.62 94 ALA A N 1
ATOM 797 C CA . ALA A 1 94 ? 1.447 -4.980 -2.930 1.00 94.62 94 ALA A CA 1
ATOM 798 C C . ALA A 1 94 ? 1.752 -6.439 -2.505 1.00 94.62 94 ALA A C 1
ATOM 800 O O . ALA A 1 94 ? 2.835 -6.695 -1.980 1.00 94.62 94 ALA A O 1
ATOM 801 N N . ASP A 1 95 ? 0.804 -7.380 -2.644 1.00 93.38 95 ASP A N 1
ATOM 802 C CA . ASP A 1 95 ? 0.885 -8.771 -2.142 1.00 93.38 95 ASP A CA 1
ATOM 803 C C . ASP A 1 95 ? 1.336 -8.879 -0.665 1.00 93.38 95 ASP A C 1
ATOM 805 O O . ASP A 1 95 ? 2.049 -9.785 -0.206 1.00 93.38 95 ASP A O 1
ATOM 809 N N . VAL A 1 96 ? 0.899 -7.928 0.157 1.00 94.62 96 VAL A N 1
ATOM 810 C CA . VAL A 1 96 ? 1.145 -7.964 1.593 1.00 94.62 96 VAL A CA 1
ATOM 811 C C . VAL A 1 96 ? 0.121 -8.898 2.221 1.00 94.62 96 VAL A C 1
ATOM 813 O O . VAL A 1 96 ? -1.021 -8.543 2.480 1.00 94.62 96 VAL A O 1
ATOM 816 N N . LYS A 1 97 ? 0.554 -10.126 2.518 1.00 94.50 97 LYS A N 1
ATOM 817 C CA . LYS A 1 97 ? -0.266 -11.192 3.129 1.00 94.50 97 LYS A CA 1
ATOM 818 C C . LYS A 1 97 ? -0.638 -10.947 4.607 1.00 94.50 97 LYS A C 1
ATOM 820 O O . LYS A 1 97 ? -0.435 -11.819 5.452 1.00 94.50 97 LYS A O 1
ATOM 825 N N . PHE A 1 98 ? -1.178 -9.773 4.941 1.00 95.00 98 PHE A N 1
ATOM 826 C CA . PHE A 1 98 ? -1.558 -9.385 6.307 1.00 95.00 98 PHE A CA 1
ATOM 827 C C . PHE A 1 98 ? -2.712 -10.231 6.867 1.00 95.00 98 PHE A C 1
ATOM 829 O O . PHE A 1 98 ? -2.784 -10.455 8.068 1.00 95.00 98 PHE A O 1
ATOM 836 N N . ARG A 1 99 ? -3.579 -10.790 6.013 1.00 92.94 99 ARG A N 1
ATOM 837 C CA . ARG A 1 99 ? -4.635 -11.718 6.459 1.00 92.94 99 ARG A CA 1
ATOM 838 C C . ARG A 1 99 ? -4.105 -13.097 6.868 1.00 92.94 99 ARG A C 1
ATOM 840 O O . ARG A 1 99 ? -4.706 -13.743 7.714 1.00 92.94 99 ARG A O 1
ATOM 847 N N . LYS A 1 100 ? -2.976 -13.539 6.297 1.00 93.44 100 LYS A N 1
ATOM 848 C CA . LYS A 1 100 ? -2.444 -14.908 6.467 1.00 93.44 100 LYS A CA 1
ATOM 849 C C . LYS A 1 100 ? -1.327 -15.027 7.508 1.00 93.44 100 LYS A C 1
ATOM 851 O O . LYS A 1 100 ? -0.972 -16.131 7.889 1.00 93.44 100 LYS A O 1
ATOM 856 N N . SER A 1 101 ? -0.738 -13.914 7.943 1.00 95.25 101 SER A N 1
ATOM 857 C CA . SER A 1 101 ? 0.395 -13.908 8.874 1.00 95.25 101 SER A CA 1
ATOM 858 C C . SER A 1 101 ? 0.140 -12.925 10.002 1.00 95.25 101 SER A C 1
ATOM 860 O O . SER A 1 101 ? -0.061 -11.741 9.744 1.00 95.25 101 SER A O 1
ATOM 862 N N . GLU A 1 102 ? 0.199 -13.403 11.245 1.00 94.56 102 GLU A N 1
ATOM 863 C CA . GLU A 1 102 ? 0.053 -12.567 12.441 1.00 94.56 102 GLU A CA 1
ATOM 864 C C . GLU A 1 102 ? 1.072 -11.430 12.476 1.00 94.56 102 GLU A C 1
ATOM 866 O O . GLU A 1 102 ? 0.686 -10.268 12.559 1.00 94.56 102 GLU A O 1
ATOM 871 N N . ARG A 1 103 ? 2.357 -11.738 12.266 1.00 95.31 103 ARG A N 1
ATOM 872 C CA . ARG A 1 103 ? 3.415 -10.723 12.197 1.00 95.31 103 ARG A CA 1
ATOM 873 C C . ARG A 1 103 ? 3.126 -9.651 11.141 1.00 95.31 103 ARG A C 1
ATOM 875 O O . ARG A 1 103 ? 3.311 -8.463 11.395 1.00 95.31 103 ARG A O 1
ATOM 882 N N . ARG A 1 104 ? 2.686 -10.048 9.938 1.00 95.88 104 ARG A N 1
ATOM 883 C CA . ARG A 1 104 ? 2.350 -9.085 8.871 1.00 95.88 104 ARG A CA 1
ATOM 884 C C . ARG A 1 104 ? 1.096 -8.282 9.213 1.00 95.88 104 ARG A C 1
ATOM 886 O O . ARG A 1 104 ? 1.049 -7.099 8.895 1.00 95.88 104 ARG A O 1
ATOM 893 N N . ARG A 1 105 ? 0.110 -8.903 9.864 1.00 97.19 105 ARG A N 1
ATOM 894 C CA . ARG A 1 105 ? -1.117 -8.249 10.333 1.00 97.19 105 ARG A CA 1
ATOM 895 C C . ARG A 1 105 ? -0.825 -7.175 11.363 1.00 97.19 105 ARG A C 1
ATOM 897 O O . ARG A 1 105 ? -1.263 -6.045 11.200 1.00 97.19 105 ARG A O 1
ATOM 904 N N . GLU A 1 106 ? -0.022 -7.505 12.365 1.00 95.62 106 GLU A N 1
ATOM 905 C CA . GLU A 1 106 ? 0.387 -6.566 13.402 1.00 95.62 106 GLU A CA 1
ATOM 906 C C . GLU A 1 106 ? 1.151 -5.381 12.797 1.00 95.62 106 GLU A C 1
ATOM 908 O O . GLU A 1 106 ? 0.871 -4.227 13.109 1.00 95.62 106 GLU A O 1
ATOM 913 N N . GLN A 1 107 ? 2.076 -5.639 11.866 1.00 95.88 107 GLN A N 1
ATOM 914 C CA . GLN A 1 107 ? 2.796 -4.577 11.156 1.00 95.88 107 GLN A CA 1
ATOM 915 C C . GLN A 1 107 ? 1.872 -3.699 10.308 1.00 95.88 107 GLN A C 1
ATOM 917 O O . GLN A 1 107 ? 2.078 -2.487 10.235 1.00 95.88 107 GLN A O 1
ATOM 922 N N . HIS A 1 108 ? 0.866 -4.296 9.673 1.00 97.56 108 HIS A N 1
ATOM 923 C CA . HIS A 1 108 ? -0.132 -3.579 8.888 1.00 97.56 108 HIS A CA 1
ATOM 924 C C . HIS A 1 108 ? -0.986 -2.656 9.773 1.00 97.56 108 HIS A C 1
ATOM 926 O O . HIS A 1 108 ? -1.102 -1.468 9.485 1.00 97.56 108 HIS A O 1
ATOM 932 N N . ILE A 1 109 ? -1.474 -3.158 10.910 1.00 97.19 109 ILE A N 1
ATOM 933 C CA . ILE A 1 109 ? -2.246 -2.377 11.889 1.00 97.19 109 ILE A CA 1
ATOM 934 C C . ILE A 1 109 ? -1.387 -1.263 12.503 1.00 97.19 109 ILE A C 1
ATOM 936 O O . ILE A 1 109 ? -1.805 -0.108 12.550 1.00 97.19 109 ILE A O 1
ATOM 940 N N . LYS A 1 110 ? -0.138 -1.553 12.887 1.00 96.06 110 LYS A N 1
ATOM 941 C CA . LYS A 1 110 ? 0.802 -0.525 13.369 1.00 96.06 110 LYS A CA 1
ATOM 942 C C . LYS A 1 110 ? 1.038 0.569 12.327 1.00 96.06 110 LYS A C 1
ATOM 944 O O . LYS A 1 110 ? 1.183 1.735 12.692 1.00 96.06 110 LYS A O 1
ATOM 949 N N . ARG A 1 111 ? 1.079 0.216 11.037 1.00 97.06 111 ARG A N 1
ATOM 950 C CA . ARG A 1 111 ? 1.223 1.184 9.940 1.00 97.06 111 ARG A CA 1
ATOM 951 C C . ARG A 1 111 ? -0.006 2.067 9.798 1.00 97.06 111 ARG A C 1
ATOM 953 O O . ARG A 1 111 ? 0.174 3.265 9.608 1.00 97.06 111 ARG A O 1
ATOM 960 N N . PHE A 1 112 ? -1.203 1.497 9.901 1.00 98.00 112 PHE A N 1
ATOM 961 C CA . PHE A 1 112 ? -2.444 2.264 9.934 1.00 98.00 112 PHE A CA 1
ATOM 962 C C . PHE A 1 112 ? -2.398 3.300 11.063 1.00 98.00 112 PHE A C 1
ATOM 964 O O . PHE A 1 112 ? -2.386 4.498 10.798 1.00 98.00 112 PHE A O 1
ATOM 971 N N . ILE A 1 113 ? -2.209 2.838 12.302 1.00 96.69 113 ILE A N 1
ATOM 972 C CA . ILE A 1 113 ? -2.204 3.680 13.506 1.00 96.69 113 ILE A CA 1
ATOM 973 C C . ILE A 1 113 ? -1.134 4.781 13.430 1.00 96.69 113 ILE A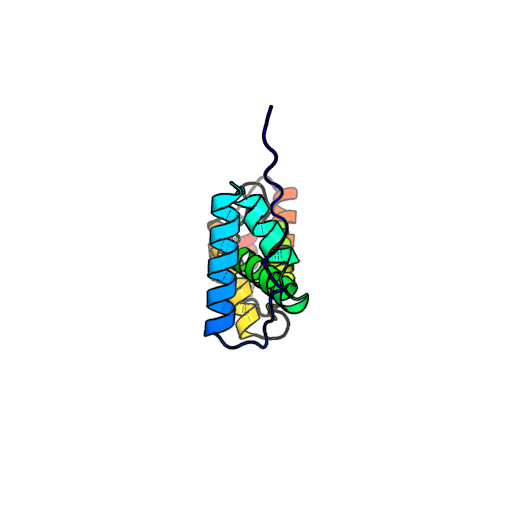 C 1
ATOM 975 O O . ILE A 1 113 ? -1.392 5.933 13.772 1.00 96.69 113 ILE A O 1
ATOM 979 N N . LYS A 1 114 ? 0.077 4.460 12.954 1.00 96.88 114 LYS A N 1
ATOM 980 C CA . LYS A 1 114 ? 1.177 5.433 12.821 1.00 96.88 114 LYS A CA 1
ATOM 981 C C . LYS A 1 114 ? 0.848 6.586 11.864 1.00 96.88 114 LYS A C 1
ATOM 983 O O . LYS A 1 114 ? 1.405 7.668 12.034 1.00 96.88 114 LYS A O 1
ATOM 988 N N . ASN A 1 115 ? 0.012 6.338 10.860 1.00 97.31 115 ASN A N 1
ATOM 989 C CA . ASN A 1 115 ? -0.259 7.258 9.758 1.00 97.31 115 ASN A CA 1
ATOM 990 C C . ASN A 1 115 ? -1.641 7.929 9.838 1.00 97.31 115 ASN A C 1
ATOM 992 O O . ASN A 1 115 ? -2.063 8.544 8.856 1.00 97.31 115 ASN A O 1
ATOM 996 N N . LEU A 1 116 ? -2.314 7.820 10.988 1.00 96.44 116 LEU A N 1
ATOM 997 C CA . LEU A 1 116 ? -3.519 8.584 11.302 1.00 96.44 116 LEU A CA 1
ATOM 998 C C . LEU A 1 116 ? -3.205 10.070 11.522 1.00 96.44 116 LEU A C 1
ATOM 1000 O O . LEU A 1 116 ? -2.137 10.415 12.037 1.00 96.44 116 LEU A O 1
ATOM 1004 N N . THR A 1 117 ? -4.154 10.932 11.162 1.00 94.69 117 THR A N 1
ATOM 1005 C CA . THR A 1 117 ? -4.116 12.381 11.413 1.00 94.69 117 THR A CA 1
ATOM 1006 C C . THR A 1 117 ? -4.630 12.741 12.808 1.00 94.69 117 THR A C 1
ATOM 1008 O O . THR 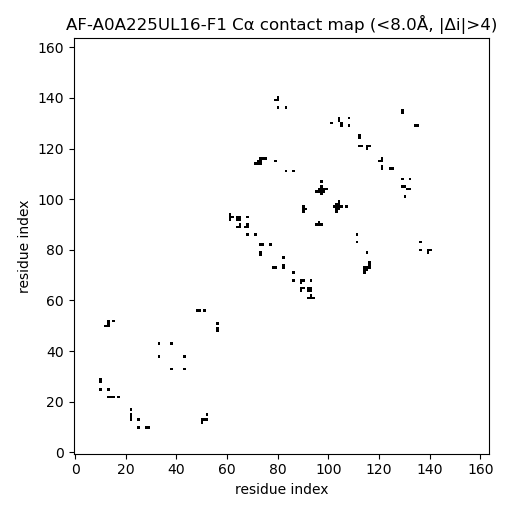A 1 117 ? -4.054 13.623 13.445 1.00 94.69 117 THR A O 1
ATOM 1011 N N . ASP A 1 118 ? -5.658 12.049 13.319 1.00 92.56 118 ASP A N 1
ATOM 1012 C CA . ASP A 1 118 ? -6.165 12.251 14.683 1.00 92.56 118 ASP A CA 1
ATOM 1013 C C . ASP A 1 118 ? -5.223 11.604 15.715 1.00 92.56 118 ASP A C 1
ATOM 1015 O O . ASP A 1 118 ? -5.125 10.380 15.853 1.00 92.56 118 ASP A O 1
ATOM 1019 N N . MET A 1 119 ? -4.531 12.458 16.471 1.00 92.44 119 MET A N 1
ATOM 1020 C CA . MET A 1 119 ? -3.566 12.053 17.494 1.00 92.44 119 MET A CA 1
ATOM 1021 C C . MET A 1 119 ? -4.212 11.423 18.735 1.00 92.44 119 MET A C 1
ATOM 1023 O O . MET A 1 119 ? -3.604 10.553 19.365 1.00 92.44 119 MET A O 1
ATOM 1027 N N . SER A 1 120 ? -5.432 11.835 19.086 1.00 91.19 120 SER A N 1
ATOM 1028 C CA . SER A 1 120 ? -6.194 11.251 20.193 1.00 91.19 120 SER A CA 1
ATOM 1029 C C . SER A 1 120 ? -6.609 9.830 19.836 1.00 91.19 120 SER A C 1
ATOM 1031 O O . SER A 1 120 ? -6.319 8.904 20.591 1.00 91.19 120 SER A O 1
ATOM 1033 N N . LEU A 1 121 ? -7.207 9.644 18.655 1.00 92.31 121 LEU A N 1
ATOM 1034 C CA . LEU A 1 121 ? -7.586 8.323 18.156 1.00 92.31 121 LEU A CA 1
ATOM 1035 C C . LEU A 1 121 ? -6.370 7.406 18.047 1.00 92.31 121 LEU A C 1
ATOM 1037 O O . LEU A 1 121 ? -6.389 6.268 18.515 1.00 92.31 121 LEU A O 1
ATOM 1041 N N . ARG A 1 122 ? -5.273 7.918 17.483 1.00 94.62 122 ARG A N 1
ATOM 1042 C CA . ARG A 1 122 ? -4.012 7.183 17.406 1.00 94.62 122 ARG A CA 1
ATOM 1043 C C . ARG A 1 122 ? -3.573 6.670 18.777 1.00 94.62 122 ARG A C 1
ATOM 1045 O O . ARG A 1 122 ? -3.214 5.501 18.879 1.00 94.62 122 ARG A O 1
ATOM 1052 N N . SER A 1 123 ? -3.618 7.509 19.809 1.00 93.00 123 SER A N 1
ATOM 1053 C CA . SER A 1 123 ? -3.204 7.133 21.168 1.00 93.00 123 SER A CA 1
ATOM 1054 C C . SER A 1 123 ? -4.123 6.059 21.763 1.00 93.00 123 SER A C 1
ATOM 1056 O O . SER A 1 123 ? -3.637 5.078 22.324 1.00 93.00 123 SER A O 1
ATOM 1058 N N . THR A 1 124 ? -5.438 6.186 21.561 1.00 92.56 124 THR A N 1
ATOM 1059 C CA . THR A 1 124 ? -6.432 5.186 21.983 1.00 92.56 124 THR A CA 1
ATOM 1060 C C . THR A 1 124 ? -6.239 3.839 21.286 1.00 92.56 124 THR A C 1
ATOM 1062 O O . THR A 1 124 ? -6.322 2.799 21.927 1.00 92.56 124 THR A O 1
ATOM 1065 N N . LEU A 1 125 ? -5.938 3.822 19.986 1.00 94.38 125 LEU A N 1
ATOM 1066 C CA . LEU A 1 125 ? -5.706 2.568 19.260 1.00 94.38 125 LEU A CA 1
ATOM 1067 C C . LEU A 1 125 ? -4.353 1.933 19.605 1.00 94.38 125 LEU A C 1
ATOM 1069 O O . LEU A 1 125 ? -4.223 0.714 19.538 1.00 94.38 125 LEU A O 1
ATOM 1073 N N . GLN A 1 126 ? -3.341 2.726 19.973 1.00 94.12 126 GLN A N 1
ATOM 1074 C CA . GLN A 1 126 ? -2.027 2.211 20.384 1.00 94.12 126 GLN A CA 1
ATOM 1075 C C . GLN A 1 126 ? -2.067 1.432 21.701 1.00 94.12 126 GLN A C 1
ATOM 1077 O O . GLN A 1 126 ? -1.249 0.530 21.883 1.00 94.12 126 GLN A O 1
ATOM 1082 N N . SER A 1 127 ? -2.985 1.770 22.610 1.00 90.38 127 SER A N 1
ATOM 1083 C CA . SER A 1 127 ? -3.144 1.059 23.884 1.00 90.38 127 SER A CA 1
ATOM 1084 C C . SER A 1 127 ? -3.929 -0.249 23.749 1.00 90.38 127 SER A C 1
ATOM 1086 O O . SER A 1 127 ? -3.927 -1.066 24.669 1.00 90.38 127 SER A O 1
ATOM 1088 N N . GLN A 1 128 ? -4.565 -0.481 22.599 1.00 90.44 128 GLN A N 1
ATOM 1089 C CA . GLN A 1 128 ? -5.378 -1.662 22.335 1.00 90.44 128 GLN A CA 1
ATOM 1090 C C . GLN A 1 128 ? -4.617 -2.701 21.503 1.00 90.44 128 GLN A C 1
ATOM 1092 O O . GLN A 1 128 ? -3.799 -2.382 20.637 1.00 90.44 128 GLN A O 1
ATOM 1097 N N . ARG A 1 129 ? -4.907 -3.985 21.744 1.00 89.94 129 ARG A N 1
ATOM 1098 C CA . ARG A 1 129 ? -4.418 -5.086 20.903 1.00 89.94 129 ARG A CA 1
ATOM 1099 C C . ARG A 1 129 ? -5.519 -5.535 19.954 1.00 89.94 129 ARG A C 1
ATOM 1101 O O . ARG A 1 129 ? -6.585 -5.947 20.391 1.00 89.94 129 ARG A O 1
ATOM 1108 N N . PHE A 1 130 ? -5.211 -5.531 18.662 1.00 92.75 130 PHE A N 1
ATOM 1109 C CA . PHE A 1 130 ? -6.108 -6.015 17.618 1.00 92.75 130 PHE A CA 1
ATOM 1110 C C . PHE A 1 130 ? -5.578 -7.324 17.040 1.00 92.75 130 PHE A C 1
ATOM 1112 O O . PHE A 1 130 ? -4.510 -7.357 16.421 1.00 92.75 130 PHE A O 1
ATOM 1119 N N . TYR A 1 131 ? -6.330 -8.408 17.226 1.00 89.12 131 TYR A N 1
ATOM 11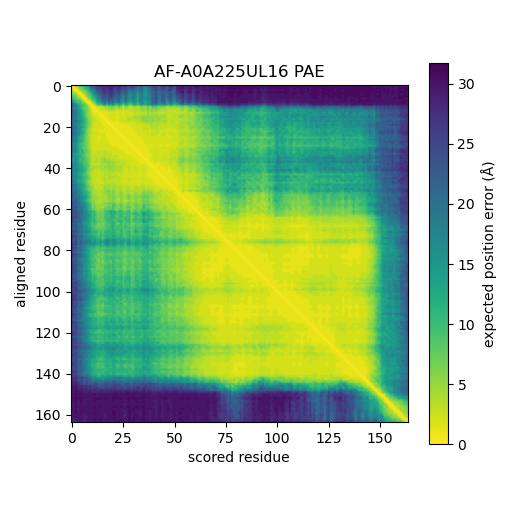20 C CA . TYR A 1 131 ? -5.966 -9.715 16.683 1.00 89.12 131 TYR A CA 1
ATOM 1121 C C . TYR A 1 131 ? -6.444 -9.887 15.246 1.00 89.12 131 TYR A C 1
ATOM 1123 O O . TYR A 1 131 ? -5.823 -10.652 14.505 1.00 89.12 131 TYR A O 1
ATOM 1131 N N . LYS A 1 132 ? -7.484 -9.161 14.820 1.00 92.38 132 LYS A N 1
ATOM 1132 C CA . LYS A 1 132 ? -7.985 -9.126 13.441 1.00 92.38 132 LYS A CA 1
ATOM 1133 C C . LYS A 1 132 ? -8.174 -7.682 12.971 1.00 92.38 132 LYS A C 1
ATOM 1135 O O . LYS A 1 132 ? -8.410 -6.779 13.764 1.00 92.38 132 LYS A O 1
ATOM 1140 N N . VAL A 1 133 ? -8.108 -7.469 11.653 1.00 94.25 133 VAL A N 1
ATOM 1141 C CA . VAL A 1 133 ? -8.427 -6.157 11.052 1.00 94.25 133 VAL A CA 1
ATOM 1142 C C . VAL A 1 133 ? -9.914 -5.819 11.217 1.00 94.25 133 VAL A C 1
ATOM 1144 O O . VAL A 1 133 ? -10.247 -4.651 11.357 1.00 94.25 133 VAL A O 1
ATOM 1147 N N . SER A 1 134 ? -10.788 -6.828 11.290 1.00 94.19 134 SER A N 1
ATOM 1148 C CA . SER A 1 134 ? -12.220 -6.651 11.566 1.00 94.19 134 SER A CA 1
ATOM 1149 C C . SER A 1 134 ? -12.498 -6.034 12.938 1.00 94.19 134 SER A C 1
ATOM 1151 O O . SER A 1 134 ? -13.436 -5.260 13.073 1.00 94.19 134 SER A O 1
ATOM 1153 N N . ASP A 1 135 ? -11.680 -6.351 13.947 1.00 94.38 135 ASP A N 1
ATOM 1154 C CA . ASP A 1 135 ? -11.852 -5.816 15.303 1.00 94.38 135 ASP A CA 1
ATOM 1155 C C . ASP A 1 135 ? -11.551 -4.309 15.310 1.00 94.38 135 ASP A C 1
ATOM 1157 O O . ASP A 1 135 ? -12.277 -3.518 15.904 1.00 94.38 135 ASP A O 1
ATOM 1161 N N . LEU A 1 136 ? -10.505 -3.908 14.577 1.00 95.06 136 LEU A N 1
ATOM 1162 C CA . LEU A 1 136 ? -10.169 -2.505 14.345 1.00 95.06 136 LEU A CA 1
ATOM 1163 C C . LEU A 1 136 ? -11.272 -1.792 13.552 1.00 95.06 136 LEU A C 1
ATOM 1165 O O . LEU A 1 136 ? -11.695 -0.707 13.932 1.00 95.06 136 LEU A O 1
ATOM 1169 N N . GLU A 1 137 ? -11.752 -2.404 12.469 1.00 96.12 137 GLU A N 1
ATOM 1170 C CA . GLU A 1 137 ? -12.835 -1.862 11.641 1.00 96.12 137 GLU A CA 1
ATOM 1171 C C . GLU A 1 137 ? -14.107 -1.611 12.463 1.00 96.12 137 GLU A C 1
ATOM 1173 O O . GLU A 1 137 ? -14.738 -0.567 12.320 1.00 96.12 137 GLU A O 1
ATOM 1178 N N . TYR A 1 138 ? -14.452 -2.537 13.361 1.00 94.44 138 TYR A N 1
ATOM 1179 C CA . TYR A 1 138 ? -15.590 -2.392 14.263 1.00 94.44 138 TYR A CA 1
ATOM 1180 C C . TYR A 1 138 ? -15.447 -1.171 15.181 1.00 94.44 138 TYR A C 1
ATOM 1182 O O . TYR A 1 138 ? -16.372 -0.368 15.276 1.00 94.44 138 TYR A O 1
ATOM 1190 N N . VAL A 1 139 ? -14.282 -0.988 15.813 1.00 93.12 139 VAL A N 1
ATOM 1191 C CA . VAL A 1 139 ? -14.018 0.178 16.676 1.00 93.12 139 VAL A CA 1
ATOM 1192 C C . VAL A 1 139 ? -14.144 1.490 15.899 1.00 93.12 139 VAL A C 1
ATOM 1194 O O . VAL A 1 139 ? -14.740 2.438 16.403 1.00 93.12 139 VAL A O 1
ATOM 1197 N N . LEU A 1 140 ? -13.631 1.539 14.666 1.00 94.06 140 LEU A N 1
ATOM 1198 C CA . LEU A 1 140 ? -13.718 2.736 13.825 1.00 94.06 140 LEU A CA 1
ATOM 1199 C C . LEU A 1 140 ? -15.160 3.062 13.419 1.00 94.06 140 LEU A C 1
ATOM 1201 O O . LEU A 1 140 ? -15.546 4.224 13.475 1.00 94.06 140 LEU A O 1
ATOM 1205 N N . LYS A 1 141 ? -15.972 2.053 13.075 1.00 93.06 141 LYS A N 1
ATOM 1206 C CA . LYS A 1 141 ? -17.403 2.248 12.775 1.00 93.06 141 LYS A CA 1
ATOM 1207 C C . LYS A 1 141 ? -18.158 2.826 13.966 1.00 93.06 141 LYS A C 1
ATOM 1209 O O . LYS A 1 141 ? -18.908 3.778 13.807 1.00 93.06 141 LYS A O 1
ATOM 1214 N N . GLN A 1 142 ? -17.906 2.293 15.162 1.00 87.50 142 GLN A N 1
ATOM 1215 C CA . GLN A 1 142 ? -18.524 2.801 16.387 1.00 87.50 142 GLN A CA 1
ATOM 1216 C C . GLN A 1 142 ? -18.143 4.257 16.669 1.00 87.50 142 GLN A C 1
ATOM 1218 O O . GLN A 1 142 ? -18.955 5.010 17.192 1.00 87.50 142 GLN A O 1
ATOM 1223 N N . GLN A 1 143 ? -16.925 4.671 16.322 1.00 81.81 143 GLN A N 1
ATOM 1224 C CA . GLN A 1 143 ? -16.527 6.064 16.471 1.00 81.81 143 GLN A CA 1
ATOM 1225 C C . GLN A 1 143 ? -17.220 6.983 15.456 1.00 81.81 143 GLN A C 1
ATOM 1227 O O . GLN A 1 143 ? -17.690 8.044 15.851 1.00 81.81 143 GLN A O 1
ATOM 1232 N N . GLU A 1 144 ? -17.314 6.585 14.185 1.00 83.19 144 GLU A N 1
ATOM 1233 C CA . GLU A 1 144 ? -17.997 7.388 13.158 1.00 83.19 144 GLU A CA 1
ATOM 1234 C C . GLU A 1 144 ? -19.504 7.524 13.428 1.00 83.19 144 GLU A C 1
ATOM 1236 O O . GLU A 1 144 ? -20.061 8.605 13.246 1.00 83.19 144 GLU A O 1
ATOM 1241 N N . GLU A 1 145 ? -20.160 6.464 13.914 1.00 76.31 145 GLU A N 1
ATOM 1242 C CA . GLU A 1 145 ? -21.570 6.506 14.334 1.00 76.31 145 GLU A CA 1
ATOM 1243 C C . GLU A 1 145 ? -21.777 7.494 15.492 1.00 76.31 145 GLU A C 1
ATOM 1245 O O . GLU A 1 145 ? -22.684 8.322 15.448 1.00 76.31 145 GLU A O 1
ATOM 1250 N N . VAL A 1 146 ? -20.891 7.478 16.494 1.00 63.41 146 VAL A N 1
ATOM 1251 C CA . VAL A 1 146 ? -20.940 8.415 17.630 1.00 63.41 146 VAL A CA 1
ATOM 1252 C C . VAL A 1 146 ? -20.646 9.858 17.197 1.00 63.41 146 VAL A C 1
ATOM 1254 O O . VAL A 1 146 ? -21.267 10.784 17.719 1.00 63.41 146 VAL A O 1
ATOM 1257 N N . GLU A 1 147 ? -19.737 10.072 16.242 1.00 62.94 147 GLU A N 1
ATOM 1258 C CA . GLU A 1 147 ? -19.456 11.397 15.666 1.00 62.94 147 GLU A CA 1
ATOM 1259 C C . GLU A 1 147 ? -20.631 11.939 14.830 1.00 62.94 147 GLU A C 1
ATOM 1261 O O . GLU A 1 147 ? -20.839 13.152 14.807 1.00 62.94 147 GLU A O 1
ATOM 1266 N N . CYS A 1 148 ? -21.430 11.071 14.191 1.00 57.03 148 CYS A N 1
ATOM 1267 C CA . CYS A 1 148 ? -22.666 11.469 13.505 1.00 57.03 148 CYS A CA 1
ATOM 1268 C C . CYS A 1 148 ? -23.813 11.807 14.470 1.00 57.03 148 CYS A C 1
ATOM 1270 O O . CYS A 1 148 ? -24.580 12.726 14.187 1.00 57.03 148 CYS A O 1
ATOM 1272 N N . ASP A 1 149 ? -23.926 11.095 15.596 1.00 52.75 149 ASP A N 1
ATOM 1273 C CA . ASP A 1 149 ? -25.055 11.239 16.528 1.00 52.75 149 ASP A CA 1
ATOM 1274 C C . ASP A 1 149 ? -24.832 12.273 17.642 1.00 52.75 149 ASP A C 1
ATOM 1276 O O . ASP A 1 149 ? -25.790 12.704 18.285 1.00 52.75 149 ASP A O 1
ATOM 1280 N N . SER A 1 150 ? -23.591 12.695 17.910 1.00 45.47 150 SER A N 1
ATOM 1281 C CA . SER A 1 150 ? -23.313 13.531 19.082 1.00 45.47 150 SER A CA 1
ATOM 1282 C C . SER A 1 150 ? -22.312 14.656 18.827 1.00 45.47 150 SER A C 1
ATOM 1284 O O . SER A 1 150 ? -21.101 14.467 18.737 1.00 45.47 150 SER A O 1
ATOM 1286 N N . GLY A 1 151 ? -22.824 15.888 18.851 1.00 51.53 151 GLY A N 1
ATOM 1287 C CA . GLY A 1 151 ? -22.041 17.117 18.997 1.00 51.53 151 GLY A CA 1
ATOM 1288 C C . GLY A 1 151 ? -21.371 17.290 20.370 1.00 51.53 151 GLY A C 1
ATOM 1289 O O . GLY A 1 151 ? -21.151 18.425 20.784 1.00 51.53 151 GLY A O 1
ATOM 1290 N N . THR A 1 152 ? -21.033 16.216 21.093 1.00 46.91 152 THR A N 1
ATOM 1291 C CA . THR A 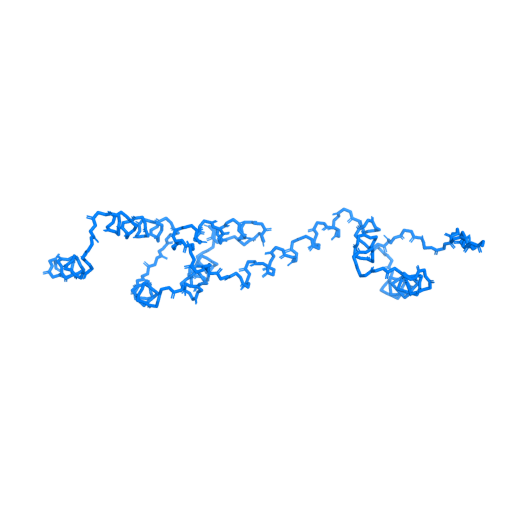1 152 ? -20.374 16.314 22.406 1.00 46.91 152 THR A CA 1
ATOM 1292 C C . THR A 1 152 ? -19.528 15.078 22.720 1.00 46.91 152 THR A C 1
ATOM 1294 O O . THR A 1 152 ? -19.975 14.054 23.229 1.00 46.91 152 THR A O 1
ATOM 1297 N N . ARG A 1 153 ? -18.235 15.222 22.433 1.00 60.34 153 ARG A N 1
ATOM 1298 C CA . ARG A 1 153 ? -17.126 14.331 22.790 1.00 60.34 153 ARG A CA 1
ATOM 1299 C C . ARG A 1 153 ? -16.889 14.413 24.311 1.00 60.34 153 ARG A C 1
ATOM 1301 O O . ARG A 1 153 ? -16.578 15.505 24.769 1.00 60.34 153 ARG A O 1
ATOM 1308 N N . ILE A 1 154 ? -17.011 13.300 25.064 1.00 50.81 154 ILE A N 1
ATOM 1309 C CA . ILE A 1 154 ? -16.136 12.858 26.201 1.00 50.81 154 ILE A CA 1
ATOM 1310 C C . ILE A 1 154 ? -16.796 11.848 27.185 1.00 50.81 154 ILE A C 1
ATOM 1312 O O . ILE A 1 154 ? -16.067 11.064 27.791 1.00 50.81 154 ILE A O 1
ATOM 1316 N N . GLU A 1 155 ? -18.122 11.734 27.327 1.00 49.03 155 GLU A N 1
ATOM 1317 C CA . GLU A 1 155 ? -18.688 10.918 28.435 1.00 49.03 155 GLU A CA 1
ATOM 1318 C C . GLU A 1 155 ? -18.704 9.388 28.221 1.00 49.03 155 GLU A C 1
ATOM 1320 O O . GLU A 1 155 ? -18.607 8.623 29.184 1.00 49.03 155 GLU A O 1
ATOM 1325 N N . LEU A 1 156 ? -18.748 8.892 26.980 1.00 51.16 156 LEU A N 1
ATOM 1326 C CA . LEU A 1 156 ? -18.963 7.453 26.740 1.00 51.16 156 LEU A CA 1
ATOM 1327 C C . LEU A 1 156 ? -17.718 6.568 26.926 1.00 51.16 156 LEU A C 1
ATOM 1329 O O . LEU A 1 156 ? -17.851 5.354 27.095 1.00 51.16 156 LEU A O 1
ATOM 1333 N N . ILE A 1 157 ? -16.513 7.149 26.957 1.00 52.97 157 ILE A N 1
ATOM 1334 C CA . ILE A 1 157 ? -15.278 6.391 27.232 1.00 52.97 157 ILE A CA 1
ATOM 1335 C C . ILE A 1 157 ? -15.137 6.098 28.737 1.00 52.97 157 ILE A C 1
ATOM 1337 O O . ILE A 1 157 ? -14.616 5.045 29.100 1.00 52.97 157 ILE A O 1
ATOM 1341 N N . TRP A 1 158 ? -15.677 6.952 29.615 1.00 51.69 158 TRP A N 1
ATOM 1342 C CA . TRP A 1 158 ? -15.659 6.735 31.070 1.00 51.69 158 TRP A CA 1
ATOM 1343 C C . TRP A 1 158 ? -16.644 5.652 31.544 1.00 51.69 158 TRP A C 1
ATOM 1345 O O . TRP A 1 158 ? -16.361 4.937 32.507 1.00 51.69 158 TRP A O 1
ATOM 1355 N N . LEU A 1 159 ? -17.774 5.472 30.851 1.00 48.44 159 LEU A N 1
ATOM 1356 C CA . LEU A 1 159 ? -18.802 4.489 31.226 1.00 48.44 159 LEU A CA 1
ATOM 1357 C C . LEU A 1 159 ? -18.439 3.034 30.880 1.00 48.44 159 LEU A C 1
ATOM 1359 O O . LEU A 1 159 ? -18.962 2.118 31.512 1.00 48.44 159 LEU A O 1
ATOM 1363 N N . LYS A 1 160 ? -17.539 2.796 29.911 1.00 52.84 160 LYS A N 1
ATOM 1364 C CA . LYS A 1 160 ? -17.140 1.433 29.494 1.00 52.84 160 LYS A CA 1
ATOM 1365 C C . LYS A 1 160 ? -15.917 0.872 30.231 1.00 52.84 160 LYS A C 1
ATOM 1367 O O . LYS A 1 160 ? -15.685 -0.328 30.152 1.00 52.84 160 LYS A O 1
ATOM 1372 N N . THR A 1 161 ? -15.148 1.693 30.949 1.00 49.41 161 THR A N 1
ATOM 1373 C CA . THR A 1 161 ? -13.936 1.260 31.681 1.00 49.41 161 THR A CA 1
ATOM 1374 C C . THR A 1 161 ? -14.143 1.079 33.187 1.00 49.41 161 THR A C 1
ATOM 1376 O O . THR A 1 161 ? -13.259 0.553 33.853 1.00 49.41 161 THR A O 1
ATOM 1379 N N . THR A 1 162 ? -15.297 1.476 33.733 1.00 47.41 162 THR A N 1
ATOM 1380 C CA . THR A 1 162 ? -15.596 1.425 35.181 1.00 47.41 162 THR A CA 1
ATOM 1381 C C . THR A 1 162 ? -16.606 0.346 35.584 1.00 47.41 162 THR A C 1
ATOM 1383 O O . THR A 1 162 ? -16.915 0.204 36.765 1.00 47.41 162 THR A O 1
ATOM 1386 N N . LYS A 1 163 ? -17.099 -0.459 34.635 1.00 46.09 163 LYS A N 1
ATOM 1387 C CA . LYS A 1 163 ? -17.905 -1.655 34.917 1.00 46.09 163 LYS A CA 1
ATOM 1388 C C . LYS A 1 163 ? -17.323 -2.871 34.198 1.00 46.09 163 LYS A C 1
ATOM 1390 O O . LYS A 1 163 ? -17.735 -3.152 33.079 1.00 46.09 163 LYS A O 1
ATOM 1395 N N . VAL A 1 164 ? -16.325 -3.507 34.811 1.00 43.16 164 VAL A N 1
ATOM 1396 C CA . VAL A 1 164 ? -16.281 -4.897 35.331 1.00 43.16 164 VAL A CA 1
ATOM 1397 C C . VAL A 1 164 ? -14.950 -5.048 36.061 1.00 43.16 164 VAL A C 1
ATOM 1399 O O . VAL A 1 164 ? -13.912 -4.711 35.451 1.00 43.16 164 VAL A O 1
#

Organism: NCBI:txid4795

Mean predicted aligned error: 11.23 Å